Protein AF-A0A520XXS9-F1 (afdb_monomer_lite)

pLDDT: mean 91.02, std 9.32, range [54.0, 98.19]

Foldseek 3Di:
DDPDCPDPVNVVVVVVVVVPDDPVVVVVVVVVVVVVVLVVLLVVVCVVPVPDDPVRSVLVSCCVVPNPVVSVPDDPVSD

Structure (mmCIF, N/CA/C/O backbone):
data_AF-A0A520XXS9-F1
#
_entry.id   AF-A0A520XXS9-F1
#
loop_
_atom_site.group_PDB
_atom_site.id
_atom_site.type_symbol
_atom_site.label_atom_id
_atom_site.label_alt_id
_atom_site.label_comp_id
_atom_site.label_asym_id
_atom_site.label_entity_id
_atom_site.label_seq_id
_atom_site.pdbx_PDB_ins_code
_atom_site.Cartn_x
_atom_site.Cartn_y
_atom_site.Cartn_z
_atom_site.occupancy
_atom_site.B_iso_or_equiv
_atom_site.auth_seq_id
_atom_site.auth_comp_id
_atom_site.auth_asym_id
_atom_site.auth_atom_id
_atom_site.pdbx_PDB_model_num
ATOM 1 N N . MET A 1 1 ? -11.260 -22.697 20.135 1.00 54.00 1 MET A N 1
ATOM 2 C CA . MET A 1 1 ? -11.354 -21.988 18.838 1.00 54.00 1 MET A CA 1
ATOM 3 C C . MET A 1 1 ? -10.076 -21.195 18.651 1.00 54.00 1 MET A C 1
ATOM 5 O O . MET A 1 1 ? -9.755 -20.414 19.539 1.00 54.00 1 MET A O 1
ATOM 9 N N . ALA A 1 2 ? -9.328 -21.425 17.571 1.00 55.59 2 ALA A N 1
ATOM 10 C CA . ALA A 1 2 ? -8.147 -20.620 17.268 1.00 55.59 2 ALA A CA 1
ATOM 11 C C . ALA A 1 2 ? -8.579 -19.174 16.971 1.00 55.59 2 ALA A C 1
ATOM 13 O O . ALA A 1 2 ? -9.534 -18.956 16.225 1.00 55.59 2 ALA A O 1
ATOM 14 N N . LEU A 1 3 ? -7.909 -18.196 17.583 1.00 61.38 3 LEU A N 1
ATOM 15 C CA . LEU A 1 3 ? -8.063 -16.779 17.255 1.00 61.38 3 LEU A CA 1
ATOM 16 C C . LEU A 1 3 ? -7.362 -16.527 15.918 1.00 61.38 3 LEU A C 1
ATOM 18 O O . LEU A 1 3 ? -6.216 -16.094 15.884 1.00 61.38 3 LEU A O 1
ATOM 22 N N . THR A 1 4 ? -8.032 -16.861 14.821 1.00 75.00 4 THR A N 1
ATOM 23 C CA . THR A 1 4 ? -7.612 -16.419 13.492 1.00 75.00 4 THR A CA 1
ATOM 24 C C . THR A 1 4 ? -8.082 -14.985 13.276 1.00 75.00 4 THR A C 1
ATOM 26 O O . THR A 1 4 ? -9.101 -14.556 13.824 1.00 75.00 4 THR A O 1
ATOM 29 N N . ASP A 1 5 ? -7.349 -14.229 12.471 1.00 68.00 5 ASP A N 1
ATOM 30 C CA . ASP A 1 5 ? -7.730 -12.888 12.015 1.00 68.00 5 ASP A CA 1
ATOM 31 C C . ASP A 1 5 ? -9.064 -12.874 11.244 1.00 68.00 5 ASP A C 1
ATOM 33 O O . ASP A 1 5 ? -9.761 -11.862 11.218 1.00 68.00 5 ASP A O 1
ATOM 37 N N . THR A 1 6 ? -9.461 -14.025 10.699 1.00 75.19 6 THR A N 1
ATOM 38 C CA . THR A 1 6 ? -10.753 -14.263 10.042 1.00 75.19 6 THR A CA 1
ATOM 39 C C . THR A 1 6 ? -11.898 -14.631 1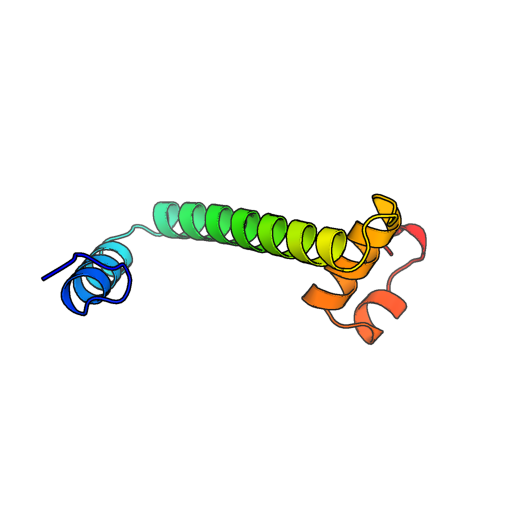0.994 1.00 75.19 6 THR A C 1
ATOM 41 O O . THR A 1 6 ? -13.042 -14.765 10.555 1.00 75.19 6 THR A O 1
ATOM 44 N N . ALA A 1 7 ? -11.645 -14.801 12.296 1.00 88.31 7 ALA A N 1
ATOM 45 C CA . ALA A 1 7 ? -12.694 -15.152 13.248 1.00 88.31 7 ALA A CA 1
ATOM 46 C C . ALA A 1 7 ? -13.703 -14.000 13.424 1.00 88.31 7 ALA A C 1
ATOM 48 O O . ALA A 1 7 ? -13.336 -12.833 13.576 1.00 88.31 7 ALA A O 1
ATOM 49 N N . SER A 1 8 ? -14.996 -14.329 13.506 1.00 84.94 8 SER A N 1
ATOM 50 C CA . SER A 1 8 ? -16.087 -13.346 13.643 1.00 84.94 8 SER A CA 1
ATOM 51 C C . SER A 1 8 ? -15.925 -12.413 14.853 1.00 84.94 8 SER A C 1
ATOM 53 O O . SER A 1 8 ? -16.233 -11.219 14.777 1.00 84.94 8 SER A O 1
ATOM 55 N N . LEU A 1 9 ? -15.389 -12.934 15.961 1.00 85.88 9 LEU A N 1
ATOM 56 C CA . LEU A 1 9 ? -15.069 -12.159 17.162 1.00 85.88 9 LEU A CA 1
ATOM 57 C C . LEU A 1 9 ? -13.959 -11.129 16.909 1.00 85.88 9 LEU A C 1
ATOM 59 O O . LEU A 1 9 ? -14.053 -10.001 17.393 1.00 85.88 9 LEU A O 1
ATOM 63 N N . VAL A 1 10 ? -12.934 -11.484 16.130 1.00 86.88 10 VAL A N 1
ATOM 64 C CA . VAL A 1 10 ? -11.834 -10.575 15.774 1.00 86.88 10 VAL A CA 1
ATOM 65 C C . VAL A 1 10 ? -12.341 -9.478 14.840 1.00 86.88 10 VAL A C 1
ATOM 67 O O . VAL A 1 10 ? -12.144 -8.299 15.131 1.00 86.88 10 VAL A O 1
ATOM 70 N N . ALA A 1 11 ? -13.115 -9.839 13.814 1.00 87.31 11 ALA A N 1
ATOM 71 C CA . ALA A 1 11 ? -13.745 -8.876 12.909 1.00 87.31 11 ALA A CA 1
ATOM 72 C C . ALA A 1 11 ? -14.694 -7.902 13.637 1.00 87.31 11 ALA A C 1
ATOM 74 O O . ALA A 1 11 ? -14.833 -6.737 13.260 1.00 87.31 11 ALA A O 1
ATOM 75 N N . THR A 1 12 ? -15.373 -8.361 14.692 1.00 90.88 12 THR A N 1
ATOM 76 C CA . THR A 1 12 ? -16.234 -7.505 15.525 1.00 90.88 12 THR A CA 1
ATOM 77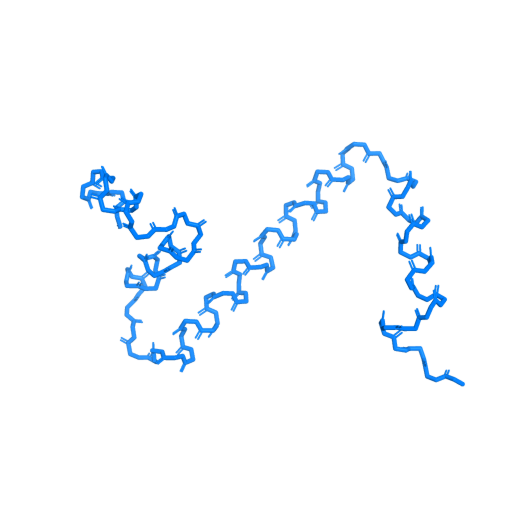 C C . THR A 1 12 ? -15.406 -6.515 16.345 1.00 90.88 12 THR A C 1
ATOM 79 O O . THR A 1 12 ? -15.697 -5.319 16.329 1.00 90.88 12 THR A O 1
ATOM 82 N N . LYS A 1 13 ? -14.327 -6.978 16.990 1.00 90.25 13 LYS A N 1
ATOM 83 C CA . LYS A 1 13 ? -13.407 -6.110 17.745 1.00 90.25 13 LYS A CA 1
ATOM 84 C C . LYS A 1 13 ? -12.724 -5.069 16.856 1.00 90.25 13 LYS A C 1
ATOM 86 O O . LYS A 1 13 ? -12.625 -3.909 17.247 1.00 90.25 13 LYS A O 1
ATOM 91 N N . GLN A 1 14 ? -12.304 -5.449 15.650 1.00 90.44 14 GLN A N 1
ATOM 92 C CA . GLN A 1 14 ? -11.719 -4.521 14.675 1.00 90.44 14 GLN A CA 1
ATOM 93 C C . GLN A 1 14 ? -12.707 -3.418 14.286 1.00 90.44 14 GLN A C 1
ATOM 95 O O . GLN A 1 14 ? -12.353 -2.241 14.312 1.00 90.44 14 GLN A O 1
ATOM 100 N N . ARG A 1 15 ? -13.968 -3.773 14.001 1.00 91.44 15 ARG A N 1
ATOM 101 C CA . ARG A 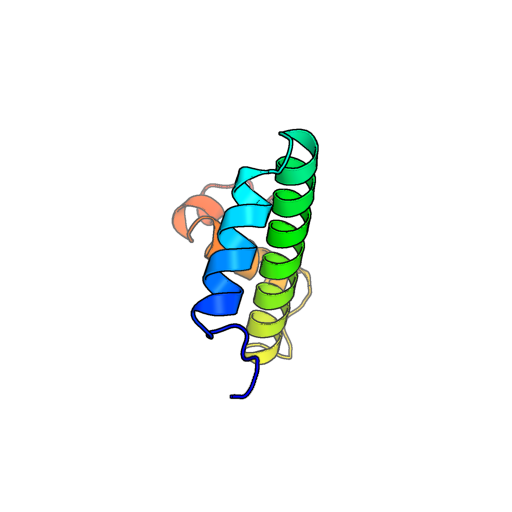1 15 ? -15.021 -2.793 13.689 1.00 91.44 15 ARG A CA 1
ATOM 102 C C . ARG A 1 15 ? -15.286 -1.832 14.846 1.00 91.44 15 ARG A C 1
ATOM 104 O O . ARG A 1 15 ? -15.392 -0.631 14.615 1.00 91.44 15 ARG A O 1
ATOM 111 N N . GLN A 1 16 ? -15.340 -2.334 16.080 1.00 94.88 16 GLN A N 1
ATOM 112 C CA . GLN A 1 16 ? -15.488 -1.494 17.273 1.00 94.88 16 GLN A CA 1
ATOM 113 C C . GLN A 1 16 ? -14.303 -0.537 17.442 1.00 94.88 16 GLN A C 1
ATOM 115 O O . GLN A 1 16 ? -14.508 0.656 17.667 1.00 94.88 16 GLN A O 1
ATOM 120 N N . ARG A 1 17 ? -13.067 -1.028 17.268 1.00 93.00 17 ARG A N 1
ATOM 121 C CA . ARG A 1 17 ? -11.868 -0.184 17.342 1.00 93.00 17 ARG A CA 1
ATOM 122 C C . ARG A 1 17 ? -11.902 0.910 16.282 1.00 93.00 17 ARG A C 1
ATOM 124 O O . ARG A 1 17 ? -11.722 2.070 16.635 1.00 93.00 17 ARG A O 1
ATOM 131 N N . LEU A 1 18 ? -12.199 0.562 15.029 1.00 93.25 18 LEU A N 1
ATOM 132 C CA . LEU A 1 18 ? -12.335 1.534 13.944 1.00 93.25 18 LEU A CA 1
ATOM 133 C C . LEU A 1 18 ? -13.393 2.591 14.274 1.00 93.25 18 LEU A C 1
ATOM 135 O O . LEU A 1 18 ? -13.119 3.776 14.129 1.00 93.25 18 LEU A O 1
ATOM 139 N N . ALA A 1 19 ? -14.572 2.189 14.761 1.00 95.56 19 ALA A N 1
ATOM 140 C CA . ALA A 1 19 ? -15.641 3.116 15.135 1.00 95.56 19 ALA A CA 1
ATOM 141 C C . ALA A 1 19 ? -15.221 4.106 16.236 1.00 95.56 19 ALA A C 1
ATOM 143 O O . ALA A 1 19 ? -15.627 5.262 16.187 1.00 95.56 19 ALA A O 1
ATOM 144 N N . SER A 1 20 ? -14.379 3.669 17.178 1.00 97.00 20 SER A N 1
ATOM 145 C CA . SER A 1 20 ? -13.889 4.492 18.293 1.00 97.00 20 SER A CA 1
ATOM 146 C C . SER A 1 20 ? -12.737 5.444 17.948 1.00 97.00 20 SER A C 1
ATOM 148 O O . SER A 1 20 ? -12.375 6.266 18.784 1.00 97.00 20 SER A O 1
ATOM 150 N N . MET A 1 21 ? -12.133 5.326 16.761 1.00 97.62 21 MET A N 1
ATOM 151 C CA . MET A 1 21 ? -10.974 6.142 16.392 1.00 97.62 21 MET A CA 1
ATOM 152 C C . MET A 1 21 ? -11.359 7.594 16.121 1.00 97.62 21 MET A C 1
ATOM 154 O O . MET A 1 21 ? -12.306 7.882 15.379 1.00 97.62 21 MET A O 1
ATOM 158 N N . THR A 1 22 ? -10.534 8.498 16.638 1.00 98.19 22 THR A N 1
ATOM 159 C CA . THR A 1 22 ? -10.492 9.901 16.225 1.00 98.19 22 THR A CA 1
ATOM 160 C C . THR A 1 22 ? -10.082 10.035 14.754 1.00 98.19 22 THR A C 1
ATOM 162 O O . THR A 1 22 ? -9.559 9.103 14.138 1.00 98.19 22 THR A O 1
ATOM 165 N N . MET A 1 23 ? -10.287 11.217 14.168 1.00 96.56 23 MET A N 1
ATOM 166 C CA . MET A 1 23 ? -9.846 11.477 12.791 1.00 96.56 23 MET A CA 1
ATOM 167 C C . MET A 1 23 ? -8.322 11.386 12.635 1.00 96.56 23 MET A C 1
ATOM 169 O O . MET A 1 23 ? -7.863 10.882 11.615 1.00 96.56 23 MET A O 1
ATOM 173 N N . SER A 1 24 ? -7.550 11.805 13.646 1.00 97.88 24 SER A N 1
ATOM 174 C CA . SER A 1 24 ? -6.084 11.682 13.624 1.00 97.88 24 SER A CA 1
ATOM 175 C C . SER A 1 24 ? -5.655 10.217 13.601 1.00 97.88 24 SER A C 1
ATOM 177 O O . SER A 1 24 ? -4.927 9.814 12.705 1.00 97.88 24 SER A O 1
ATOM 179 N N . GLU A 1 25 ? -6.194 9.387 14.500 1.00 97.56 25 GLU A N 1
ATOM 180 C CA . GLU A 1 25 ? -5.874 7.951 14.523 1.00 97.56 25 GLU A CA 1
ATOM 181 C C . GLU A 1 25 ? -6.268 7.250 13.213 1.00 97.56 25 GLU A C 1
ATOM 183 O O . GLU A 1 25 ? -5.579 6.335 12.761 1.00 97.56 25 GLU A O 1
ATOM 188 N N . ARG A 1 26 ? -7.373 7.667 12.577 1.00 96.44 26 ARG A N 1
ATOM 189 C CA . ARG A 1 26 ? -7.763 7.145 11.258 1.00 96.44 26 ARG A CA 1
ATOM 190 C C . ARG A 1 26 ? -6.798 7.572 10.159 1.00 96.44 26 ARG A C 1
ATOM 192 O O . ARG A 1 26 ? -6.527 6.767 9.268 1.00 96.44 26 ARG A O 1
ATOM 199 N N . ALA A 1 27 ? -6.302 8.806 10.200 1.00 97.25 27 ALA A N 1
ATOM 200 C CA . ALA A 1 27 ? -5.294 9.282 9.261 1.00 97.25 27 ALA A CA 1
ATOM 201 C C . ALA A 1 27 ? -3.994 8.481 9.419 1.00 97.25 27 ALA A C 1
ATOM 203 O O . ALA A 1 27 ? -3.507 7.933 8.432 1.00 97.25 27 ALA A O 1
ATOM 204 N N . ASP A 1 28 ? -3.519 8.304 10.653 1.00 97.50 28 ASP A N 1
ATOM 205 C CA . ASP A 1 28 ? -2.316 7.522 10.962 1.00 97.50 28 ASP A CA 1
ATOM 206 C C . ASP A 1 28 ? -2.454 6.069 10.489 1.00 97.50 28 ASP A C 1
ATOM 208 O O . ASP A 1 28 ? -1.570 5.528 9.822 1.00 97.50 28 ASP A O 1
ATOM 212 N N . LEU A 1 29 ? -3.610 5.444 10.751 1.00 96.25 29 LEU A N 1
ATOM 213 C CA . LEU A 1 29 ? -3.901 4.098 10.260 1.00 96.25 29 LEU A CA 1
ATOM 214 C C . LEU A 1 29 ? -3.910 4.038 8.728 1.00 96.25 29 LEU A C 1
ATOM 216 O O . LEU A 1 29 ? -3.407 3.081 8.144 1.00 96.25 29 LEU A O 1
ATOM 220 N N . THR A 1 30 ? -4.478 5.046 8.068 1.00 96.25 30 THR A N 1
ATOM 221 C CA . THR A 1 30 ? -4.524 5.109 6.602 1.00 96.25 30 THR A CA 1
ATOM 222 C C . THR A 1 30 ? -3.119 5.221 6.016 1.00 96.25 30 THR A C 1
ATOM 224 O O . THR A 1 30 ? -2.816 4.531 5.045 1.00 96.25 30 THR A O 1
ATOM 227 N N . VAL A 1 31 ? -2.243 6.030 6.619 1.00 97.25 31 VAL A N 1
ATOM 228 C CA . VAL A 1 31 ? -0.832 6.138 6.218 1.00 97.25 31 VAL A CA 1
ATOM 229 C C . VAL A 1 31 ? -0.134 4.787 6.360 1.00 97.25 31 VAL A C 1
ATOM 231 O O . VAL A 1 31 ? 0.420 4.288 5.381 1.00 97.25 31 VAL A O 1
ATOM 234 N N . ALA A 1 32 ? -0.253 4.143 7.524 1.00 96.44 32 ALA A N 1
ATOM 235 C CA . ALA A 1 32 ? 0.355 2.837 7.766 1.00 96.44 32 ALA A CA 1
ATOM 236 C C . ALA A 1 32 ? -0.141 1.765 6.775 1.00 96.44 32 ALA A C 1
ATOM 238 O O . ALA A 1 32 ? 0.641 0.957 6.273 1.00 96.44 32 ALA A O 1
ATOM 239 N N . LEU A 1 33 ? -1.436 1.773 6.439 1.00 95.38 33 LEU A N 1
ATOM 240 C CA . LEU A 1 33 ? -2.004 0.870 5.435 1.00 95.38 33 LEU A CA 1
ATOM 241 C C . LEU A 1 33 ? -1.452 1.152 4.033 1.00 95.38 33 LEU A C 1
ATOM 243 O O . LEU A 1 33 ? -1.090 0.216 3.320 1.00 95.38 33 LEU A O 1
ATOM 247 N N . CYS A 1 34 ? -1.348 2.421 3.636 1.00 94.19 34 CYS A N 1
ATOM 248 C CA . CYS A 1 34 ? -0.761 2.809 2.355 1.00 94.19 34 CYS A CA 1
ATOM 249 C C . CYS A 1 34 ? 0.698 2.346 2.230 1.00 94.19 34 CYS A C 1
ATOM 251 O O . CYS A 1 34 ? 1.097 1.841 1.176 1.00 94.19 34 CYS A O 1
ATOM 253 N N . GLU A 1 35 ? 1.487 2.479 3.295 1.00 96.38 35 GLU A N 1
ATOM 254 C CA . GLU A 1 35 ? 2.874 2.006 3.349 1.00 96.38 35 GLU A CA 1
ATOM 255 C C . GLU A 1 35 ? 2.954 0.481 3.244 1.00 96.38 35 GLU A C 1
ATOM 257 O O . GLU A 1 35 ? 3.679 -0.039 2.391 1.00 96.38 35 GLU A O 1
ATOM 262 N N . ALA A 1 36 ? 2.152 -0.243 4.031 1.00 96.62 36 ALA A N 1
ATOM 263 C CA . ALA A 1 36 ? 2.128 -1.704 4.025 1.00 96.62 36 ALA A CA 1
ATOM 264 C C . ALA A 1 36 ? 1.716 -2.274 2.658 1.00 96.62 36 ALA A C 1
ATOM 266 O O . ALA A 1 36 ? 2.375 -3.172 2.129 1.00 96.62 36 ALA A O 1
ATOM 267 N N . VAL A 1 37 ? 0.670 -1.715 2.039 1.00 95.25 37 VAL A N 1
ATOM 268 C CA . VAL A 1 37 ? 0.226 -2.112 0.693 1.00 95.25 37 VAL A CA 1
ATOM 269 C C . VAL A 1 37 ? 1.304 -1.808 -0.350 1.00 95.25 37 VAL A C 1
ATOM 271 O O . VAL A 1 37 ? 1.539 -2.617 -1.248 1.00 95.25 37 VAL A O 1
ATOM 274 N N . THR A 1 38 ? 2.001 -0.674 -0.227 1.00 95.75 38 THR A N 1
ATOM 275 C CA . THR A 1 38 ? 3.116 -0.326 -1.121 1.00 95.75 38 THR A CA 1
ATOM 276 C C . THR A 1 38 ? 4.262 -1.330 -1.000 1.00 95.75 38 THR A C 1
ATOM 278 O O . THR A 1 38 ? 4.752 -1.821 -2.017 1.00 95.75 38 THR A O 1
ATOM 281 N N . ALA A 1 39 ? 4.662 -1.675 0.225 1.00 96.56 39 ALA A N 1
ATOM 282 C CA . ALA A 1 39 ? 5.722 -2.645 0.478 1.00 96.56 39 ALA A CA 1
ATOM 283 C C . ALA A 1 39 ? 5.365 -4.036 -0.069 1.00 96.56 39 ALA A C 1
ATOM 285 O O . ALA A 1 39 ? 6.179 -4.655 -0.757 1.00 96.56 39 ALA A O 1
ATOM 286 N N . ALA A 1 40 ? 4.132 -4.496 0.161 1.00 96.88 40 ALA A N 1
ATOM 287 C CA . ALA A 1 40 ? 3.640 -5.765 -0.371 1.00 96.88 40 ALA A CA 1
ATOM 288 C C . ALA A 1 40 ? 3.640 -5.785 -1.909 1.00 96.88 40 ALA A C 1
ATOM 290 O O . ALA A 1 40 ? 4.088 -6.755 -2.520 1.00 96.88 40 ALA A O 1
ATOM 291 N N . ALA A 1 41 ? 3.203 -4.696 -2.550 1.00 96.56 41 ALA A N 1
ATOM 292 C CA . ALA A 1 41 ? 3.229 -4.580 -4.005 1.00 96.56 41 ALA A CA 1
ATOM 293 C C . ALA A 1 41 ? 4.661 -4.625 -4.564 1.00 96.56 41 ALA A C 1
ATOM 295 O O . ALA A 1 41 ? 4.901 -5.325 -5.545 1.00 96.56 41 ALA A O 1
ATOM 296 N N . ILE A 1 42 ? 5.613 -3.930 -3.929 1.00 96.75 42 ILE A N 1
ATOM 297 C CA . ILE A 1 42 ? 7.036 -3.968 -4.305 1.00 96.75 42 ILE A CA 1
ATOM 298 C C . ILE A 1 42 ? 7.597 -5.386 -4.177 1.00 96.75 42 ILE A C 1
ATOM 300 O O . ILE A 1 42 ? 8.285 -5.849 -5.087 1.00 96.75 42 ILE A O 1
ATOM 304 N N . ALA A 1 43 ? 7.295 -6.084 -3.079 1.00 96.94 43 ALA A N 1
ATOM 305 C CA . ALA A 1 43 ? 7.734 -7.461 -2.874 1.00 96.94 43 ALA A CA 1
ATOM 306 C C . ALA A 1 43 ? 7.184 -8.397 -3.963 1.00 96.94 43 ALA A C 1
ATOM 308 O O . ALA A 1 43 ? 7.945 -9.175 -4.530 1.00 96.94 43 ALA A O 1
ATOM 309 N N . GLY A 1 44 ? 5.900 -8.266 -4.315 1.00 97.12 44 GLY A N 1
ATOM 310 C CA . GLY A 1 44 ? 5.290 -9.021 -5.412 1.00 97.12 44 GLY A CA 1
ATOM 311 C C . GLY A 1 44 ? 5.946 -8.739 -6.767 1.00 97.12 44 GLY A C 1
ATOM 312 O O . GLY A 1 44 ? 6.319 -9.671 -7.469 1.00 97.12 44 GLY A O 1
ATOM 313 N N . ILE A 1 45 ? 6.180 -7.463 -7.105 1.00 96.88 45 ILE A N 1
ATOM 314 C CA . ILE A 1 45 ? 6.868 -7.083 -8.354 1.00 96.88 45 ILE A CA 1
ATOM 315 C C . ILE A 1 45 ? 8.269 -7.698 -8.412 1.00 96.88 45 ILE A C 1
ATOM 317 O O . ILE A 1 45 ? 8.656 -8.233 -9.443 1.00 96.88 45 ILE A O 1
ATOM 321 N N . ARG A 1 46 ? 9.031 -7.643 -7.314 1.00 97.44 46 ARG A N 1
ATOM 322 C CA . ARG A 1 46 ? 10.381 -8.225 -7.253 1.00 97.44 46 ARG A CA 1
ATOM 323 C C . ARG A 1 46 ? 10.373 -9.747 -7.310 1.00 97.44 46 ARG A C 1
ATOM 325 O O . ARG A 1 46 ? 11.308 -10.333 -7.833 1.00 97.44 46 ARG A O 1
ATOM 332 N N . HIS A 1 47 ? 9.337 -10.386 -6.779 1.00 97.75 47 HIS A N 1
ATOM 333 C CA . HIS A 1 47 ? 9.167 -11.827 -6.909 1.00 97.75 47 HIS A CA 1
ATOM 334 C C . HIS A 1 47 ? 8.908 -12.234 -8.368 1.00 97.75 47 HIS A C 1
ATOM 336 O O . HIS A 1 47 ? 9.511 -13.185 -8.852 1.00 97.75 47 HIS A O 1
ATOM 342 N N . GLU A 1 48 ? 8.056 -11.488 -9.077 1.00 97.06 48 GLU A N 1
ATOM 343 C CA . GLU A 1 48 ? 7.745 -11.709 -10.498 1.00 97.06 48 GLU A CA 1
ATOM 344 C C . GLU A 1 48 ? 8.908 -11.317 -11.430 1.00 97.06 48 GLU A C 1
ATOM 346 O O . GLU A 1 48 ? 9.096 -11.923 -12.485 1.00 97.06 48 GLU A O 1
ATOM 351 N N . HIS A 1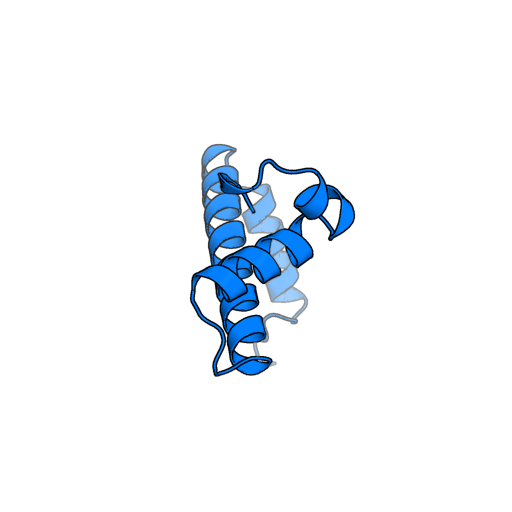 49 ? 9.706 -10.319 -11.037 1.00 95.94 49 HIS A N 1
ATOM 352 C CA . HIS A 1 49 ? 10.829 -9.781 -11.805 1.00 95.94 49 HIS A CA 1
ATOM 353 C C . HIS A 1 49 ? 12.082 -9.603 -10.922 1.00 95.94 49 HIS A C 1
ATOM 355 O O . HIS A 1 49 ? 12.393 -8.477 -10.521 1.00 95.94 49 HIS A O 1
ATOM 361 N N . PRO A 1 50 ? 12.828 -10.687 -10.627 1.00 96.81 50 PRO A N 1
ATOM 362 C CA . PRO A 1 50 ? 13.972 -10.643 -9.707 1.00 96.81 50 PRO A CA 1
ATOM 363 C C . PRO A 1 50 ? 15.095 -9.692 -10.137 1.00 96.81 50 PRO A C 1
ATOM 365 O O . PRO A 1 50 ? 15.720 -9.056 -9.292 1.00 96.81 50 PRO A O 1
ATOM 368 N N . GLU A 1 51 ? 15.300 -9.548 -11.447 1.00 97.19 51 GLU A N 1
ATOM 369 C CA . GLU A 1 51 ? 16.357 -8.716 -12.038 1.00 97.19 51 GLU A CA 1
ATOM 370 C C . GLU A 1 51 ? 15.927 -7.256 -12.272 1.00 97.19 51 GLU A C 1
ATOM 372 O O . GLU A 1 51 ? 16.700 -6.458 -12.802 1.00 97.19 51 GLU A O 1
ATOM 377 N N . ALA A 1 52 ? 14.692 -6.887 -11.910 1.00 95.62 52 ALA A N 1
ATOM 378 C CA . ALA A 1 52 ? 14.196 -5.536 -12.138 1.00 95.62 52 ALA A CA 1
ATOM 379 C C . ALA A 1 52 ? 14.976 -4.509 -11.308 1.00 95.62 52 ALA A C 1
ATOM 381 O O . ALA A 1 52 ? 15.098 -4.599 -10.082 1.00 95.62 52 ALA A O 1
ATOM 382 N N . THR A 1 53 ? 15.434 -3.458 -11.976 1.00 96.75 53 THR A N 1
ATOM 383 C CA . THR A 1 53 ? 16.039 -2.295 -11.334 1.00 96.75 53 THR A CA 1
ATOM 384 C C . THR A 1 53 ? 15.011 -1.535 -10.490 1.00 96.75 53 THR A C 1
ATOM 386 O O . THR A 1 53 ? 13.797 -1.610 -10.693 1.00 96.75 53 THR A O 1
ATOM 389 N N . ASN A 1 54 ? 15.484 -0.705 -9.557 1.00 94.75 54 ASN A N 1
ATOM 390 C CA . ASN A 1 54 ? 14.592 0.135 -8.747 1.00 94.75 54 ASN A CA 1
ATOM 391 C C . ASN A 1 54 ? 13.721 1.089 -9.589 1.00 94.75 54 ASN A C 1
ATOM 393 O O . ASN A 1 54 ? 12.611 1.422 -9.172 1.00 94.75 54 ASN A O 1
ATOM 397 N N . ALA A 1 55 ? 14.212 1.531 -10.751 1.00 92.94 55 ALA A N 1
ATOM 398 C CA . ALA A 1 55 ? 13.453 2.375 -11.670 1.00 92.94 55 ALA A CA 1
ATOM 399 C C . ALA A 1 55 ? 12.293 1.596 -12.312 1.00 92.94 55 ALA A C 1
ATOM 401 O O . ALA A 1 55 ? 11.158 2.069 -12.320 1.00 92.94 55 ALA A O 1
ATOM 402 N N . GLU A 1 56 ? 12.546 0.366 -12.759 1.00 94.38 56 GLU A N 1
ATOM 403 C CA . GLU A 1 56 ? 11.517 -0.506 -13.336 1.00 94.38 56 GLU A CA 1
ATOM 404 C C . GLU A 1 56 ? 10.468 -0.902 -12.296 1.00 94.38 56 GLU A C 1
ATOM 406 O O . GLU A 1 56 ? 9.273 -0.817 -12.573 1.00 94.38 56 GLU A O 1
ATOM 411 N N 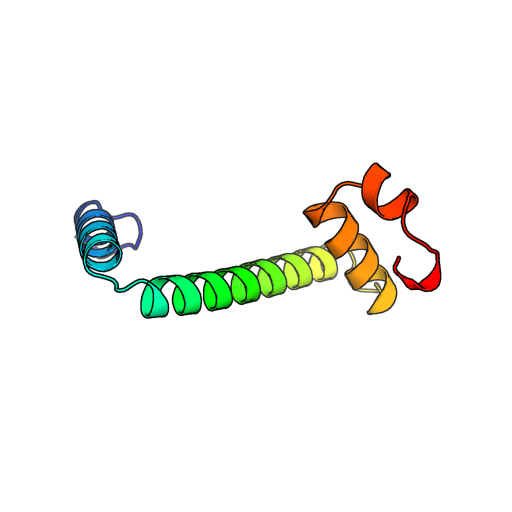. VAL A 1 57 ? 10.887 -1.235 -11.068 1.00 96.12 57 VAL A N 1
ATOM 412 C CA . VAL A 1 57 ? 9.961 -1.515 -9.958 1.00 96.12 57 VAL A CA 1
ATOM 413 C C . VAL A 1 57 ? 9.052 -0.315 -9.689 1.00 96.12 57 VAL A C 1
ATOM 415 O O . VAL A 1 57 ? 7.847 -0.483 -9.499 1.00 96.12 57 VAL A O 1
ATOM 418 N N . ARG A 1 58 ? 9.601 0.906 -9.705 1.00 93.12 58 ARG A N 1
ATOM 419 C CA . ARG A 1 58 ? 8.819 2.136 -9.522 1.00 93.12 58 ARG A CA 1
ATOM 420 C C . ARG A 1 58 ? 7.813 2.335 -10.652 1.00 93.12 58 ARG A C 1
ATOM 422 O O . ARG A 1 58 ? 6.648 2.605 -10.368 1.00 93.12 58 ARG A O 1
ATOM 429 N N . SER A 1 59 ? 8.234 2.151 -11.901 1.00 92.56 59 SER A N 1
ATOM 430 C CA . SER A 1 59 ? 7.341 2.293 -13.053 1.00 92.56 59 SER A CA 1
ATOM 431 C C . SER A 1 59 ? 6.216 1.249 -13.027 1.00 92.56 59 SER A C 1
ATOM 433 O O . SER A 1 59 ? 5.048 1.577 -13.238 1.00 92.56 59 SER A O 1
ATOM 435 N N . GLN A 1 60 ? 6.523 -0.000 -12.659 1.00 94.19 60 GLN A N 1
ATOM 436 C CA . GLN A 1 60 ? 5.525 -1.061 -12.474 1.00 94.19 60 GLN A CA 1
ATOM 437 C C . GLN A 1 60 ? 4.548 -0.746 -11.335 1.00 94.19 60 GLN A C 1
ATOM 439 O O . GLN A 1 60 ? 3.337 -0.924 -11.483 1.00 94.19 60 GLN A O 1
ATOM 444 N N . LEU A 1 61 ? 5.045 -0.227 -10.209 1.00 95.06 61 LEU A N 1
ATOM 445 C CA . LEU A 1 61 ? 4.207 0.191 -9.087 1.00 95.06 61 LEU A CA 1
ATOM 446 C C . LEU A 1 61 ? 3.248 1.323 -9.489 1.00 95.06 61 LEU A C 1
ATOM 448 O O . LEU A 1 61 ? 2.064 1.264 -9.153 1.00 95.06 61 LEU A O 1
ATOM 452 N N . LEU A 1 62 ? 3.730 2.322 -10.238 1.00 93.12 62 LEU A N 1
ATOM 453 C CA . LEU A 1 62 ? 2.898 3.406 -10.770 1.00 93.12 62 LEU A CA 1
ATOM 454 C C . LEU A 1 62 ? 1.799 2.863 -11.689 1.00 93.12 62 LEU A C 1
ATOM 456 O O . LEU A 1 62 ? 0.635 3.235 -11.537 1.00 93.12 62 LEU A O 1
ATOM 460 N N . ARG A 1 63 ? 2.143 1.938 -12.596 1.00 93.69 63 ARG A N 1
ATOM 461 C CA . ARG A 1 63 ? 1.176 1.312 -13.512 1.00 93.69 63 ARG A CA 1
ATOM 462 C C . ARG A 1 63 ? 0.120 0.507 -12.764 1.00 93.69 63 ARG A C 1
ATOM 464 O O . ARG A 1 63 ? -1.056 0.626 -13.091 1.00 93.69 63 ARG A O 1
ATOM 471 N N . ARG A 1 64 ? 0.510 -0.261 -11.740 1.00 90.75 64 ARG A N 1
ATOM 472 C CA . ARG A 1 64 ? -0.436 -0.997 -10.881 1.00 90.75 64 ARG A CA 1
ATOM 473 C C . ARG A 1 64 ? -1.382 -0.060 -10.126 1.00 90.75 64 ARG A C 1
ATOM 475 O O . ARG A 1 64 ? -2.542 -0.407 -9.942 1.00 90.75 64 ARG A O 1
ATOM 482 N N . ARG A 1 65 ? -0.901 1.104 -9.676 1.00 91.31 65 ARG A N 1
ATOM 483 C CA . ARG A 1 65 ? -1.686 2.039 -8.854 1.00 91.31 65 ARG A CA 1
ATOM 484 C C . ARG A 1 65 ? -2.647 2.910 -9.660 1.00 91.31 65 ARG A C 1
ATOM 486 O O . ARG A 1 65 ? -3.754 3.154 -9.196 1.00 91.31 65 ARG A O 1
ATOM 493 N N . TYR A 1 66 ? -2.219 3.396 -10.821 1.00 92.38 66 TYR A N 1
ATOM 494 C CA . TYR A 1 66 ? -2.951 4.423 -11.571 1.00 92.38 66 TYR A CA 1
ATOM 495 C C . TYR A 1 66 ? -3.388 3.982 -12.972 1.00 92.38 66 TYR A C 1
ATOM 497 O O . TYR A 1 66 ? -4.114 4.709 -13.643 1.00 92.38 66 TYR A O 1
ATOM 505 N N . GLY A 1 67 ? -2.963 2.800 -13.420 1.00 93.19 67 GLY A N 1
ATOM 506 C CA . GLY A 1 67 ? -3.207 2.308 -14.772 1.00 93.19 67 GLY A CA 1
ATOM 507 C C . GLY A 1 67 ? -2.128 2.740 -15.768 1.00 93.19 67 GLY A C 1
ATOM 508 O O . GLY A 1 67 ? -1.468 3.770 -15.623 1.00 93.19 67 GLY A O 1
ATOM 509 N N . ALA A 1 68 ? -1.935 1.924 -16.805 1.00 91.62 68 ALA A N 1
ATOM 510 C CA . ALA A 1 68 ? -0.886 2.137 -17.801 1.00 91.62 68 ALA A CA 1
ATOM 511 C C . ALA A 1 68 ? -1.092 3.421 -18.622 1.00 91.62 68 ALA A C 1
ATOM 513 O O . ALA A 1 68 ? -0.122 4.122 -18.900 1.00 91.62 68 ALA A O 1
ATOM 514 N N . GLU A 1 69 ? -2.342 3.747 -18.963 1.00 92.12 69 GLU A N 1
ATOM 515 C CA . GLU A 1 69 ? -2.689 4.946 -19.736 1.00 92.12 69 GLU A CA 1
ATOM 516 C C . GLU A 1 69 ? -2.322 6.228 -18.984 1.00 92.12 69 GLU A C 1
ATOM 518 O O . GLU A 1 69 ? -1.672 7.116 -19.538 1.00 92.12 69 GLU A O 1
ATOM 523 N N . PHE A 1 70 ? -2.648 6.291 -17.689 1.00 91.81 70 PHE A N 1
ATOM 524 C CA . PHE A 1 70 ? -2.282 7.424 -16.846 1.00 91.81 70 PHE A CA 1
ATOM 525 C C . PHE A 1 70 ? -0.763 7.590 -16.772 1.00 91.81 70 PHE A C 1
ATOM 527 O O . PHE A 1 70 ? -0.249 8.681 -17.007 1.00 91.81 70 PHE A O 1
ATOM 534 N N . VAL A 1 71 ? -0.023 6.509 -16.516 1.00 91.19 71 VAL A N 1
ATOM 535 C CA . VAL A 1 71 ? 1.446 6.569 -16.433 1.00 91.19 71 VAL A CA 1
ATOM 536 C C . VAL A 1 71 ? 2.068 6.978 -17.769 1.00 91.19 71 VAL A C 1
AT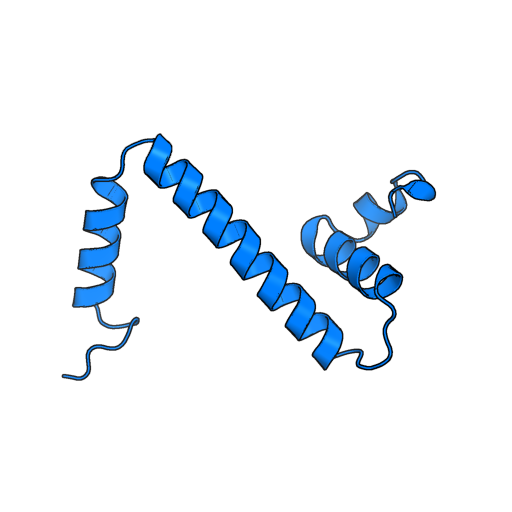OM 538 O O . VAL A 1 71 ? 3.013 7.763 -17.788 1.00 91.19 71 VAL A O 1
ATOM 541 N N . ALA A 1 72 ? 1.521 6.517 -18.895 1.00 89.75 72 ALA A N 1
ATOM 542 C CA . ALA A 1 72 ? 1.974 6.937 -20.219 1.00 89.75 72 ALA A CA 1
ATOM 543 C C . ALA A 1 72 ? 1.746 8.439 -20.474 1.00 89.75 72 ALA A C 1
ATOM 545 O O . ALA A 1 72 ? 2.536 9.054 -21.192 1.00 89.75 72 ALA A O 1
ATOM 546 N N . SER A 1 73 ? 0.718 9.036 -19.861 1.00 91.81 73 SER A N 1
ATOM 547 C CA . SER A 1 73 ? 0.428 10.472 -19.969 1.00 91.81 73 SER A CA 1
ATOM 548 C C . SER A 1 73 ? 1.366 11.367 -19.147 1.00 91.81 73 SER A C 1
ATOM 550 O O . SER A 1 73 ? 1.482 12.558 -19.435 1.00 91.81 73 SER A O 1
ATOM 552 N N . LEU A 1 74 ? 2.077 10.817 -18.153 1.00 88.56 74 LEU A N 1
ATOM 553 C CA . LEU A 1 74 ? 2.988 11.595 -17.310 1.00 88.56 74 LEU A CA 1
ATOM 554 C C . LEU A 1 74 ? 4.201 12.106 -18.111 1.00 88.56 74 LEU A C 1
ATOM 556 O O . LEU A 1 74 ? 4.644 11.446 -19.053 1.00 88.56 74 LEU A O 1
ATOM 560 N N . PRO A 1 75 ? 4.803 13.247 -17.743 1.00 88.06 75 PRO A N 1
ATOM 561 C CA . PRO A 1 75 ? 6.110 13.662 -18.251 1.00 88.06 75 PRO A CA 1
ATOM 562 C C . PRO A 1 75 ? 7.188 12.576 -18.050 1.00 88.06 75 PRO A C 1
ATOM 564 O O . PRO A 1 75 ? 7.168 11.915 -17.014 1.00 88.06 75 PRO A O 1
ATOM 567 N N . PRO A 1 76 ? 8.172 12.403 -18.961 1.00 81.88 76 PRO A N 1
ATOM 568 C CA . PRO A 1 76 ? 9.160 11.317 -18.872 1.00 81.88 76 PRO A CA 1
ATOM 569 C C . PRO A 1 76 ? 9.957 11.258 -17.562 1.00 81.88 76 PRO A C 1
ATOM 571 O O . PRO A 1 76 ? 10.328 10.178 -17.126 1.00 81.88 76 PRO A O 1
ATOM 574 N N . HIS A 1 77 ? 10.188 12.401 -16.913 1.00 82.25 77 HIS A N 1
ATOM 575 C CA . HIS A 1 77 ? 10.900 12.482 -15.634 1.00 82.25 77 HIS A CA 1
ATOM 576 C C . HIS A 1 77 ? 10.048 12.065 -14.417 1.00 82.25 77 HIS A C 1
ATOM 578 O O . HIS A 1 77 ? 10.574 11.985 -13.310 1.00 82.25 77 HIS A O 1
ATOM 584 N N . LEU A 1 78 ? 8.744 11.826 -14.613 1.00 75.50 78 LEU A N 1
ATOM 585 C CA . LEU A 1 78 ? 7.786 11.378 -13.594 1.00 75.50 78 LEU A CA 1
ATOM 586 C C . LEU A 1 78 ? 7.305 9.929 -13.816 1.00 75.50 78 LEU A C 1
ATOM 588 O O . LEU A 1 78 ? 6.447 9.466 -13.063 1.00 75.50 78 LEU A O 1
ATOM 592 N N . ARG A 1 79 ? 7.811 9.236 -14.848 1.00 68.25 79 ARG A N 1
ATOM 593 C CA . ARG A 1 79 ? 7.458 7.844 -15.192 1.00 68.25 79 ARG A CA 1
ATOM 594 C C . ARG A 1 79 ? 8.340 6.804 -14.503 1.00 68.25 79 ARG A C 1
ATOM 596 O O . ARG A 1 79 ? 9.482 7.148 -14.132 1.00 68.25 79 ARG A O 1
#

Radius of gyration: 17.82 Å; chains: 1; bounding box: 33×36×39 Å

Sequence (79 aa):
MALTDTASLVATKQRQRLASMTMSERADLTVALCEAVTAAAIAGIRHEHPEATNAEVRSQLLRRRYGAEFVASLPPHLR

Secondary structure (DSSP, 8-state):
----TTSHHHHHHHHHHHHH--HHHHHHHHHHHHHHHHHHHHHHHHHH-TT--HHHHHHHHHHHHH-HHHHHHS-GGG-